Protein AF-A0A352WS41-F1 (afdb_monomer_lite)

Sequence (144 aa):
MKDFRKFEDEVYEKQSSAQQKALPVLYQFVMGLSVTKEELTAKNAVSKTYSQKTIDLIFCGDKDNMIKGLMSPYCLYANKKAMLYTDVLKMTETEIKNSDLPLETYQTYFGMIHDIFINYDSMDTTVEFEEKCQEFYQKYEGAF

Foldseek 3Di:
DPPVVVVLVVLCVPDDPCPNAFADSVLSVCVSVVPDLVNVVVVCVVVVPDDPQLSCLSVVPDLLSSSVSPPDPLFDDFPSGTHHPVRVLVDDLVRLLRRPDDPVSVVVSLVVVLVVCVVVVVVVVSVVSVVSSVVSCVVRVVSD

Secondary structure (DSSP, 8-state):
---HHHHHHHHHTTS-HHHHHHS-HHHHHHHHTT--HHHHHHHHHHH--S-HHHHHHHTSS-HHHHHHHHS-TT-EEETTEEE-HHHHTT--HHHHHTTT--HHHHHHHHHHHHHHHHHTT-HHHHHHHHHHHHHHHHHHGGG-

pLDDT: mean 78.56, std 14.42, range [41.94, 94.31]

Structure (mmCIF, N/CA/C/O backbone):
data_AF-A0A352WS41-F1
#
_entry.id   AF-A0A352WS41-F1
#
loop_
_atom_site.group_PDB
_atom_site.id
_atom_site.type_symbol
_atom_site.label_atom_id
_atom_site.label_alt_id
_atom_site.label_comp_id
_atom_site.label_asym_id
_atom_site.label_entity_id
_atom_site.label_seq_id
_atom_site.pdbx_PDB_ins_code
_atom_site.Cartn_x
_atom_site.Cartn_y
_atom_site.Cartn_z
_atom_site.occupancy
_atom_site.B_iso_or_equiv
_atom_site.auth_seq_id
_atom_site.auth_comp_id
_atom_site.auth_asym_id
_atom_site.auth_atom_id
_atom_site.pdbx_PD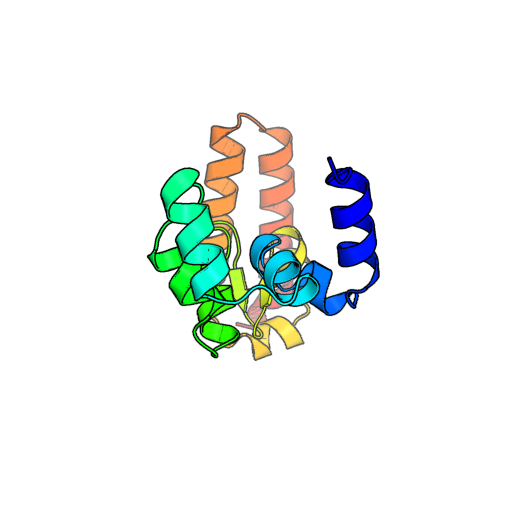B_model_num
ATOM 1 N N . MET A 1 1 ? 21.989 17.081 -23.531 1.00 43.56 1 MET A N 1
ATOM 2 C CA . MET A 1 1 ? 21.329 16.385 -22.405 1.00 43.56 1 MET A CA 1
ATOM 3 C C . MET A 1 1 ? 19.870 16.794 -22.413 1.00 43.56 1 MET A C 1
ATOM 5 O O . MET A 1 1 ? 19.620 17.989 -22.486 1.00 43.56 1 MET A O 1
ATOM 9 N N . LYS A 1 2 ? 18.924 15.846 -22.417 1.00 44.53 2 LYS A N 1
ATOM 10 C CA . LYS A 1 2 ? 17.520 16.178 -22.134 1.00 44.53 2 LYS A CA 1
ATOM 11 C C . LYS A 1 2 ? 17.434 16.568 -20.660 1.00 44.53 2 LYS A C 1
ATOM 13 O O . LYS A 1 2 ? 18.043 15.896 -19.830 1.00 44.53 2 LYS A O 1
ATOM 18 N N . ASP A 1 3 ? 16.749 17.665 -20.369 1.00 51.88 3 ASP A N 1
ATOM 19 C CA . ASP A 1 3 ? 16.506 18.100 -18.999 1.00 51.88 3 ASP A CA 1
ATOM 20 C C . ASP A 1 3 ? 15.559 17.093 -18.341 1.00 51.88 3 ASP A C 1
ATOM 22 O O . ASP A 1 3 ? 14.383 17.007 -18.698 1.00 51.88 3 ASP A O 1
ATOM 26 N N . PHE A 1 4 ? 16.109 16.251 -17.466 1.00 45.28 4 PHE A N 1
ATOM 27 C CA . PHE A 1 4 ? 15.381 15.137 -16.861 1.00 45.28 4 PHE A CA 1
ATOM 28 C C . PHE A 1 4 ? 14.163 15.619 -16.068 1.00 45.28 4 PHE A C 1
ATOM 30 O O . PHE A 1 4 ? 13.135 14.963 -16.124 1.00 45.28 4 PHE A O 1
ATOM 37 N N . ARG A 1 5 ? 14.233 16.801 -15.438 1.00 47.97 5 ARG A N 1
ATOM 38 C CA . ARG A 1 5 ? 13.117 17.364 -14.662 1.00 47.97 5 ARG A CA 1
ATOM 39 C C . ARG A 1 5 ? 11.914 17.699 -15.538 1.00 47.97 5 ARG A C 1
ATOM 41 O O . ARG A 1 5 ? 10.816 17.231 -15.284 1.00 47.97 5 ARG A O 1
ATOM 48 N N . LYS A 1 6 ? 12.150 18.394 -16.654 1.00 50.16 6 LYS A N 1
ATOM 49 C CA . LYS A 1 6 ? 11.094 18.732 -17.620 1.00 50.16 6 LYS A CA 1
ATOM 50 C C . LYS A 1 6 ? 10.421 17.485 -18.210 1.00 50.16 6 LYS A C 1
ATOM 52 O O . LYS A 1 6 ? 9.233 17.487 -18.505 1.00 50.16 6 LYS A O 1
ATOM 57 N N . PHE A 1 7 ? 11.194 16.420 -18.389 1.00 49.50 7 PHE A N 1
ATOM 58 C CA . PHE A 1 7 ? 10.704 15.150 -18.911 1.00 49.50 7 PHE A CA 1
ATOM 59 C C . PHE A 1 7 ? 9.908 14.344 -17.874 1.00 49.50 7 PHE A C 1
ATOM 61 O O . PHE A 1 7 ? 8.930 13.696 -18.235 1.00 49.50 7 PHE A O 1
ATOM 68 N N . GLU A 1 8 ? 10.308 14.390 -16.602 1.00 51.62 8 GLU A N 1
ATOM 69 C CA . GLU A 1 8 ? 9.561 13.779 -15.499 1.00 51.62 8 GLU A CA 1
ATOM 70 C C . GLU A 1 8 ? 8.196 14.454 -15.311 1.00 51.62 8 GLU A C 1
ATOM 72 O O . GLU A 1 8 ? 7.186 13.753 -15.219 1.00 51.62 8 GLU A O 1
ATOM 77 N N . ASP A 1 9 ? 8.153 15.787 -15.375 1.00 57.56 9 ASP A N 1
ATOM 78 C CA . ASP A 1 9 ? 6.923 16.580 -15.263 1.00 57.56 9 ASP A CA 1
ATOM 79 C C . ASP A 1 9 ? 5.939 16.275 -16.412 1.00 57.56 9 ASP A C 1
ATOM 81 O O . ASP A 1 9 ? 4.774 15.958 -16.174 1.00 57.56 9 ASP A O 1
ATOM 85 N N . GLU A 1 10 ? 6.412 16.241 -17.666 1.00 59.12 10 GLU A N 1
ATOM 86 C CA . GLU A 1 10 ? 5.580 15.918 -18.841 1.00 59.12 10 GLU A CA 1
ATOM 87 C C . GLU A 1 10 ? 4.986 14.497 -18.801 1.00 59.12 10 GLU A C 1
ATOM 89 O O . GLU A 1 10 ? 3.944 14.225 -19.406 1.00 59.12 10 GLU A O 1
ATOM 94 N N . VAL A 1 11 ? 5.667 13.558 -18.142 1.00 53.28 11 VAL A N 1
ATOM 95 C CA . VAL A 1 11 ? 5.200 12.175 -17.979 1.00 53.28 11 VAL A CA 1
ATOM 96 C C . VAL A 1 11 ? 4.223 12.066 -16.814 1.00 53.28 11 VAL A C 1
ATOM 98 O O . VAL A 1 11 ? 3.218 11.362 -16.934 1.00 53.28 11 VAL A O 1
ATOM 101 N N . TYR A 1 12 ? 4.489 12.777 -15.718 1.00 53.88 12 TYR A N 1
ATOM 102 C CA . TYR A 1 12 ? 3.604 12.865 -14.562 1.00 53.88 12 TYR A CA 1
ATOM 103 C C . TYR A 1 12 ? 2.248 13.484 -14.937 1.00 53.88 12 TYR A C 1
ATOM 105 O O . TYR A 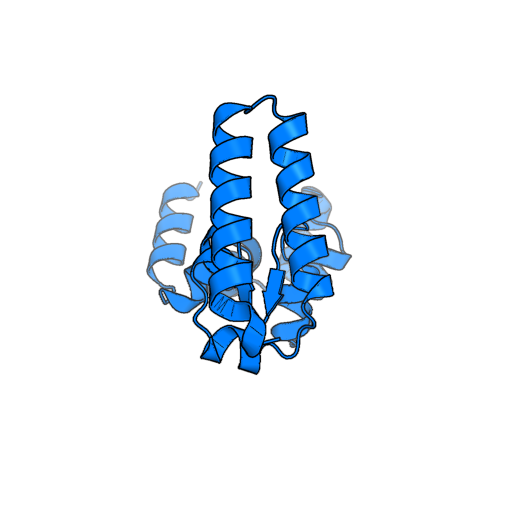1 12 ? 1.200 12.946 -14.573 1.00 53.88 12 TYR A O 1
ATOM 113 N N . GLU A 1 13 ? 2.248 14.546 -15.747 1.00 63.03 13 GLU A N 1
ATOM 114 C CA . GLU A 1 13 ? 1.042 15.244 -16.220 1.00 63.03 13 GLU A CA 1
ATOM 115 C C . GLU A 1 13 ? 0.167 14.413 -17.173 1.00 63.03 13 GLU A C 1
ATOM 117 O O . GLU A 1 13 ? -1.036 14.650 -17.283 1.00 63.03 13 GLU A O 1
ATOM 122 N N . LYS A 1 14 ? 0.733 13.403 -17.847 1.00 58.22 14 LYS A N 1
ATOM 123 C CA . LYS A 1 14 ? -0.018 12.494 -18.736 1.00 58.22 14 LYS A CA 1
ATOM 124 C C . LYS A 1 14 ? -0.755 11.380 -17.993 1.00 58.22 14 LYS A C 1
ATOM 126 O O . LYS A 1 14 ? -1.512 10.631 -18.612 1.00 58.22 14 LYS A O 1
ATOM 131 N N . GLN A 1 15 ? -0.525 11.229 -16.692 1.00 52.59 15 GLN A N 1
ATOM 132 C CA . GLN A 1 15 ? -1.137 10.178 -15.888 1.00 52.59 15 GLN A CA 1
ATOM 133 C C . GLN A 1 15 ? -2.453 10.644 -15.274 1.00 52.59 15 GLN A C 1
ATOM 135 O O . GLN A 1 15 ? -2.597 11.777 -14.826 1.00 52.59 15 GLN A O 1
ATOM 140 N N . SER A 1 16 ? -3.426 9.739 -15.193 1.00 50.78 16 SER A N 1
ATOM 141 C CA . SER A 1 16 ? -4.639 9.999 -14.419 1.00 50.78 16 SER A CA 1
ATOM 142 C C . SER A 1 16 ? -4.318 10.127 -12.925 1.00 50.78 16 SER A C 1
ATOM 144 O O . SER A 1 16 ? -3.407 9.475 -12.410 1.00 50.78 16 SER A O 1
ATOM 146 N N . SER A 1 17 ? -5.135 10.888 -12.191 1.00 50.34 17 SER A N 1
ATOM 147 C CA . SER A 1 17 ? -5.020 11.025 -10.727 1.00 50.34 17 SER A CA 1
ATOM 148 C C . SER A 1 17 ? -4.984 9.669 -10.000 1.00 50.34 17 SER A C 1
ATOM 150 O O . SER A 1 17 ? -4.288 9.503 -8.999 1.00 50.34 17 SER A O 1
ATOM 152 N N . ALA A 1 18 ? -5.692 8.666 -10.529 1.00 43.12 18 ALA A N 1
ATOM 153 C CA . ALA A 1 18 ? -5.680 7.309 -9.994 1.00 43.12 18 ALA A CA 1
ATOM 154 C C . ALA A 1 18 ? -4.335 6.589 -10.214 1.00 43.12 18 ALA A C 1
ATOM 156 O O . ALA A 1 18 ? -3.918 5.809 -9.363 1.00 43.12 18 ALA A O 1
ATOM 157 N N . GLN A 1 19 ? -3.644 6.847 -11.330 1.00 41.94 19 GLN A N 1
ATOM 158 C CA . GLN A 1 19 ? -2.324 6.272 -11.617 1.00 41.94 19 GLN A CA 1
ATOM 159 C C . GLN A 1 19 ? -1.232 6.904 -10.751 1.00 41.94 19 GLN A C 1
ATOM 161 O O . GLN A 1 19 ? -0.404 6.168 -10.220 1.00 41.94 19 GLN A O 1
ATOM 166 N N . GLN A 1 20 ? -1.299 8.222 -10.538 1.00 49.81 20 GLN A N 1
ATOM 167 C CA . GLN A 1 20 ? -0.369 8.962 -9.678 1.00 49.81 20 GLN A CA 1
ATOM 168 C C . GLN A 1 20 ? -0.432 8.501 -8.211 1.00 49.81 20 GLN A C 1
ATOM 170 O O . GLN A 1 20 ? 0.591 8.466 -7.531 1.00 49.81 20 GLN A O 1
ATOM 175 N N . LYS A 1 21 ? -1.624 8.122 -7.725 1.00 50.53 21 LYS A N 1
ATOM 176 C CA . LYS A 1 21 ? -1.862 7.725 -6.324 1.00 50.53 21 LYS A CA 1
ATOM 177 C C . LYS A 1 21 ? -1.667 6.234 -6.028 1.00 50.53 21 LYS A C 1
ATOM 179 O O . LYS A 1 21 ? -1.405 5.889 -4.885 1.00 50.53 21 LYS A O 1
ATOM 184 N N . ALA A 1 22 ? -1.838 5.345 -7.010 1.00 44.00 22 ALA A N 1
ATOM 185 C CA . ALA A 1 22 ? -1.945 3.900 -6.754 1.00 44.00 22 ALA A CA 1
ATOM 186 C C . ALA A 1 22 ? -0.691 3.077 -7.098 1.00 44.00 22 ALA A C 1
ATOM 188 O O . ALA A 1 22 ? -0.670 1.874 -6.838 1.00 44.00 22 ALA A O 1
ATOM 189 N N . LEU A 1 23 ? 0.322 3.676 -7.731 1.00 53.38 23 LEU A N 1
ATOM 190 C CA . LEU A 1 23 ? 1.469 2.951 -8.283 1.00 53.38 23 LEU A CA 1
ATOM 191 C C . LEU A 1 23 ? 2.791 3.530 -7.767 1.00 53.38 23 LEU A C 1
ATOM 193 O O . LEU A 1 23 ? 2.899 4.749 -7.663 1.00 53.38 23 LEU A O 1
ATOM 197 N N . PRO A 1 24 ? 3.817 2.701 -7.511 1.00 63.00 24 PRO A N 1
ATOM 198 C CA . PRO A 1 24 ? 5.161 3.195 -7.234 1.00 63.00 24 PRO A CA 1
ATOM 199 C C . PRO A 1 24 ? 5.642 4.115 -8.365 1.00 63.00 24 PRO A C 1
ATOM 201 O O . PRO A 1 24 ? 5.493 3.780 -9.543 1.00 63.00 24 PRO A O 1
ATOM 204 N N . VAL A 1 25 ? 6.260 5.245 -8.013 1.00 63.03 25 VAL A N 1
ATOM 205 C CA . VAL A 1 25 ? 6.769 6.277 -8.943 1.00 63.03 25 VAL A CA 1
ATOM 206 C C . VAL A 1 25 ? 7.623 5.682 -10.077 1.00 63.03 25 VAL A C 1
ATOM 208 O O . VAL A 1 25 ? 7.543 6.095 -11.230 1.00 63.03 25 VAL A O 1
ATOM 211 N N . LEU A 1 26 ? 8.390 4.633 -9.788 1.00 64.06 26 LEU A N 1
ATOM 212 C CA . LEU A 1 26 ? 9.185 3.921 -10.788 1.00 64.06 26 LEU A CA 1
ATOM 213 C C . LEU A 1 26 ? 8.337 3.262 -11.891 1.00 64.06 26 LEU A C 1
ATOM 215 O O . LEU A 1 26 ? 8.676 3.356 -13.068 1.00 64.06 26 LEU A O 1
ATOM 219 N N . TYR A 1 27 ? 7.226 2.617 -11.534 1.00 65.44 27 TYR A N 1
ATOM 220 C CA . TYR A 1 27 ? 6.333 1.992 -12.514 1.00 65.44 27 TYR A CA 1
ATOM 221 C C . TYR A 1 27 ? 5.625 3.042 -13.381 1.00 65.44 27 TYR A C 1
ATOM 223 O O . TYR A 1 27 ? 5.458 2.853 -14.585 1.00 65.44 27 TYR A O 1
ATOM 231 N N . GLN A 1 28 ? 5.272 4.178 -12.777 1.00 64.69 28 GLN A N 1
ATOM 232 C CA . GLN A 1 28 ? 4.716 5.338 -13.470 1.00 64.69 28 GLN A CA 1
ATOM 233 C C . GLN A 1 28 ? 5.662 5.838 -14.577 1.00 64.69 28 GLN A C 1
ATOM 235 O O . GLN A 1 28 ? 5.235 6.026 -15.718 1.00 64.69 28 GLN A O 1
ATOM 240 N N . PHE A 1 29 ? 6.959 5.966 -14.279 1.00 66.44 29 PHE A N 1
ATOM 241 C CA . PHE A 1 29 ? 7.960 6.329 -15.283 1.00 66.44 29 PHE A CA 1
ATOM 242 C C . PHE A 1 29 ? 8.141 5.254 -16.355 1.00 66.44 29 PHE A C 1
ATOM 244 O O . PHE A 1 29 ? 8.150 5.581 -17.535 1.00 66.44 29 PHE A O 1
ATOM 251 N N . VAL A 1 30 ? 8.234 3.974 -15.992 1.00 69.38 30 VAL A N 1
ATOM 252 C CA . VAL A 1 30 ? 8.410 2.894 -16.981 1.00 69.38 30 VAL A CA 1
ATOM 253 C C . VAL A 1 30 ? 7.257 2.863 -17.992 1.00 69.38 30 VAL A C 1
ATOM 255 O O . VAL A 1 30 ? 7.502 2.833 -19.199 1.00 69.38 30 VAL A O 1
ATOM 258 N N . MET A 1 31 ? 6.011 2.957 -17.515 1.00 66.75 31 MET A N 1
ATOM 259 C CA . MET A 1 31 ? 4.822 2.992 -18.371 1.00 66.75 31 MET A CA 1
ATOM 260 C C . MET A 1 31 ? 4.753 4.262 -19.224 1.00 66.75 31 MET A C 1
ATOM 262 O O . MET A 1 31 ? 4.509 4.186 -20.426 1.00 66.75 31 MET A O 1
ATOM 266 N N . GLY A 1 32 ? 4.991 5.432 -18.624 1.00 67.69 32 GLY A N 1
ATOM 267 C CA . GLY A 1 32 ? 4.941 6.710 -19.335 1.00 67.69 32 GLY A CA 1
ATOM 268 C C . GLY A 1 32 ? 6.020 6.861 -20.409 1.00 67.69 32 GLY A C 1
ATOM 269 O O . GLY A 1 32 ? 5.828 7.585 -21.385 1.00 67.69 32 GLY A O 1
ATOM 270 N N . LEU A 1 33 ? 7.133 6.144 -20.254 1.00 69.56 33 LEU A N 1
ATOM 271 C CA . LEU A 1 33 ? 8.261 6.152 -21.179 1.00 69.56 33 LEU A CA 1
ATOM 272 C C . LEU A 1 33 ? 8.250 5.003 -22.186 1.00 69.56 33 LEU A C 1
ATOM 274 O O . LEU A 1 33 ? 9.109 4.981 -23.063 1.00 69.56 33 LEU A O 1
ATOM 278 N N . SER A 1 34 ? 7.290 4.076 -22.079 1.00 76.50 34 SER A N 1
ATOM 279 C CA . SER A 1 34 ? 7.233 2.857 -22.901 1.00 76.50 34 SER A CA 1
ATOM 280 C C . SER A 1 34 ? 8.552 2.073 -22.892 1.00 76.50 34 SER A C 1
ATOM 282 O O . SER A 1 34 ? 8.961 1.523 -23.910 1.00 76.50 34 SER A O 1
ATOM 284 N N . VAL A 1 35 ? 9.234 2.049 -21.742 1.00 81.31 35 VAL A N 1
ATOM 285 C CA . VAL A 1 35 ? 10.522 1.364 -21.583 1.00 81.31 35 VAL A CA 1
ATOM 286 C C . VAL A 1 35 ? 10.282 -0.137 -21.499 1.00 81.31 35 VAL A C 1
ATOM 288 O O . VAL A 1 35 ? 9.481 -0.601 -20.687 1.00 81.31 35 VAL A O 1
ATOM 291 N N . THR A 1 36 ? 10.998 -0.899 -22.316 1.00 86.69 36 THR A N 1
ATOM 292 C CA . THR A 1 36 ? 10.962 -2.366 -22.292 1.00 86.69 36 THR A CA 1
ATOM 293 C C . THR A 1 36 ? 11.761 -2.935 -21.117 1.00 86.69 36 THR A C 1
ATOM 295 O O . THR A 1 36 ? 12.615 -2.264 -20.522 1.00 86.69 36 THR A O 1
ATOM 298 N N . LYS A 1 37 ? 11.510 -4.206 -20.778 1.00 87.56 37 LYS A N 1
ATOM 299 C CA . LYS A 1 37 ? 12.256 -4.904 -19.723 1.00 87.56 37 LYS A CA 1
ATOM 300 C C . LYS A 1 37 ? 13.744 -4.964 -20.060 1.00 87.56 37 LYS A C 1
ATOM 302 O O . LYS A 1 37 ? 14.581 -4.702 -19.201 1.00 87.56 37 LYS A O 1
ATOM 307 N N . GLU A 1 38 ? 14.062 -5.253 -21.316 1.00 89.06 38 GLU A N 1
ATOM 308 C CA . GLU A 1 38 ? 15.418 -5.374 -21.840 1.00 89.06 38 GLU A CA 1
ATOM 309 C C . GLU A 1 38 ? 16.185 -4.052 -21.714 1.00 89.06 38 GLU A C 1
ATOM 311 O O . GLU A 1 38 ? 17.319 -4.038 -21.229 1.00 89.06 38 GLU A O 1
ATOM 316 N N . GLU A 1 39 ? 15.556 -2.930 -22.076 1.00 86.06 39 GLU A N 1
ATOM 317 C CA . GLU A 1 39 ? 16.148 -1.594 -21.946 1.00 86.06 39 GLU A CA 1
ATOM 318 C C . GLU A 1 39 ? 16.402 -1.217 -20.483 1.00 86.06 39 GLU A C 1
ATOM 320 O O . GLU A 1 39 ? 17.478 -0.698 -20.156 1.00 86.06 39 GLU A O 1
ATOM 325 N N . LEU A 1 40 ? 15.448 -1.498 -19.585 1.00 84.56 40 LEU A N 1
ATOM 326 C CA . LEU A 1 40 ? 15.623 -1.213 -18.161 1.00 84.56 40 LEU A CA 1
ATOM 327 C C . LEU A 1 40 ? 16.732 -2.079 -17.555 1.00 84.56 40 LEU A C 1
ATOM 329 O O . LEU A 1 40 ? 17.579 -1.556 -16.831 1.00 84.56 40 LEU A O 1
ATOM 333 N N . THR A 1 41 ? 16.773 -3.375 -17.874 1.00 85.69 41 THR A N 1
ATOM 334 C CA . THR A 1 41 ? 17.820 -4.295 -17.407 1.00 85.69 41 THR A CA 1
ATOM 335 C C . THR A 1 41 ? 19.199 -3.881 -17.915 1.00 85.69 41 THR A C 1
ATOM 337 O O . THR A 1 41 ? 20.138 -3.815 -17.120 1.00 85.69 41 THR A O 1
ATOM 340 N N . ALA A 1 42 ? 19.333 -3.535 -19.199 1.00 85.56 42 ALA A N 1
ATOM 341 C CA . ALA A 1 42 ? 20.603 -3.096 -19.776 1.00 85.56 42 ALA A CA 1
ATOM 342 C C . ALA A 1 42 ? 21.120 -1.811 -19.112 1.00 85.56 42 ALA A C 1
ATOM 344 O O . ALA A 1 42 ? 22.296 -1.713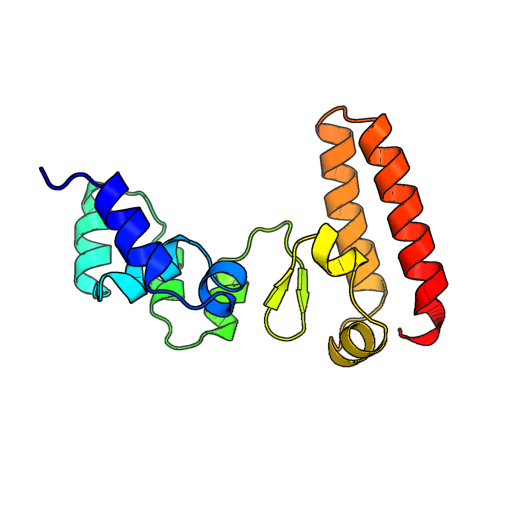 -18.760 1.00 85.56 42 ALA A O 1
ATOM 345 N N . LYS A 1 43 ? 20.234 -0.837 -18.870 1.00 80.12 43 LYS A N 1
ATOM 346 C CA . LYS A 1 43 ? 20.599 0.408 -18.185 1.00 80.12 43 LYS A CA 1
ATOM 347 C C . LYS A 1 43 ? 20.937 0.173 -16.708 1.00 80.12 43 LYS A C 1
ATOM 349 O O . LYS A 1 43 ? 21.905 0.738 -16.197 1.00 80.12 43 LYS A O 1
ATOM 354 N N . ASN A 1 44 ? 20.188 -0.701 -16.036 1.00 79.62 44 ASN A N 1
ATOM 355 C CA . ASN A 1 44 ? 20.400 -1.035 -14.630 1.00 79.62 44 ASN A CA 1
ATOM 356 C C . ASN A 1 44 ? 21.670 -1.866 -14.387 1.00 79.62 44 ASN A C 1
ATOM 358 O O . ASN A 1 44 ? 22.242 -1.789 -13.305 1.00 79.62 44 ASN A O 1
ATOM 362 N N . ALA A 1 45 ? 22.167 -2.605 -15.384 1.00 77.50 45 ALA A N 1
ATOM 363 C CA . ALA A 1 45 ? 23.464 -3.281 -15.294 1.00 77.50 45 ALA A CA 1
ATOM 364 C C . ALA A 1 45 ? 24.624 -2.291 -15.064 1.00 77.50 45 ALA A C 1
ATOM 366 O O . ALA A 1 45 ? 25.610 -2.630 -14.407 1.00 77.50 45 ALA A O 1
ATOM 367 N N . VAL A 1 46 ? 24.482 -1.056 -15.562 1.00 72.12 46 VAL A N 1
ATOM 368 C CA . VAL A 1 46 ? 25.464 0.022 -15.397 1.00 72.12 46 VAL A CA 1
ATOM 369 C C . VAL A 1 46 ? 25.243 0.776 -14.085 1.00 72.12 46 VAL A C 1
ATOM 371 O O . VAL A 1 46 ? 26.191 0.986 -13.334 1.00 72.12 46 VAL A O 1
ATOM 374 N N . SER A 1 47 ? 24.003 1.182 -13.793 1.00 72.69 47 SER A N 1
ATOM 375 C CA . SER A 1 47 ? 23.707 2.062 -12.653 1.00 72.69 47 SER A CA 1
ATOM 376 C C . SER A 1 47 ? 23.448 1.334 -11.330 1.00 72.69 47 SER A C 1
ATOM 378 O O . SER A 1 47 ? 23.536 1.958 -10.276 1.00 72.69 47 SER A O 1
ATOM 380 N N . LYS A 1 48 ? 23.116 0.034 -11.376 1.00 74.44 48 LYS A N 1
ATOM 381 C CA . LYS A 1 48 ? 22.767 -0.827 -10.228 1.00 74.44 48 LYS A CA 1
ATOM 382 C C . LYS A 1 48 ? 21.730 -0.206 -9.284 1.00 74.44 48 LYS A C 1
ATOM 384 O O . LYS A 1 48 ? 21.774 -0.408 -8.075 1.00 74.44 48 LYS A O 1
ATOM 389 N N . THR A 1 49 ? 20.807 0.569 -9.845 1.00 71.12 49 THR A N 1
ATOM 390 C CA . THR A 1 49 ? 19.834 1.369 -9.091 1.00 71.12 49 THR A CA 1
ATOM 391 C C . THR A 1 49 ? 18.709 0.513 -8.513 1.00 71.12 49 THR A C 1
ATOM 393 O O . THR A 1 49 ? 18.215 0.794 -7.427 1.00 71.12 49 THR A O 1
ATOM 396 N N . TYR A 1 50 ? 18.316 -0.547 -9.218 1.00 76.81 50 TYR A N 1
ATOM 397 C CA . TYR A 1 50 ? 17.215 -1.427 -8.843 1.00 76.81 50 TYR A CA 1
ATOM 398 C C . TYR A 1 50 ? 17.688 -2.870 -8.702 1.00 76.81 50 TYR A C 1
ATOM 400 O O . TYR A 1 50 ? 18.569 -3.332 -9.429 1.00 76.81 50 TYR A O 1
ATOM 408 N N . SER A 1 51 ? 17.076 -3.617 -7.785 1.00 81.00 51 SER A N 1
ATOM 409 C CA . SER A 1 51 ? 17.286 -5.065 -7.730 1.00 81.00 51 SER A CA 1
ATOM 410 C C . SER A 1 51 ? 16.640 -5.745 -8.945 1.00 81.00 51 SER A C 1
ATOM 412 O O . SER A 1 51 ? 15.649 -5.248 -9.485 1.00 81.00 51 SER A O 1
ATOM 414 N N . GLN A 1 52 ? 17.146 -6.914 -9.352 1.00 82.12 52 GLN A N 1
ATOM 415 C CA . GLN A 1 52 ? 16.514 -7.690 -10.427 1.00 82.12 52 GLN A CA 1
ATOM 416 C C . GLN A 1 52 ? 15.064 -8.060 -10.071 1.00 82.12 52 GLN A C 1
ATOM 418 O O . GLN A 1 52 ? 14.180 -7.942 -10.911 1.00 82.12 52 GLN A O 1
ATOM 423 N N . LYS A 1 53 ? 14.797 -8.366 -8.793 1.00 83.69 53 LYS A N 1
ATOM 424 C CA . LYS A 1 53 ? 13.444 -8.605 -8.266 1.00 83.69 53 LYS A CA 1
ATOM 425 C C . LYS A 1 53 ? 12.511 -7.409 -8.497 1.00 83.69 53 LYS A C 1
ATOM 427 O O . LYS A 1 53 ? 11.361 -7.598 -8.872 1.00 83.69 53 LYS A O 1
ATOM 432 N N . THR A 1 54 ? 12.998 -6.183 -8.297 1.00 82.62 54 THR A N 1
ATOM 433 C CA . THR A 1 54 ? 12.233 -4.951 -8.556 1.00 82.62 54 THR A CA 1
ATOM 434 C C . THR A 1 54 ? 11.873 -4.831 -10.036 1.00 82.62 54 THR A C 1
ATOM 436 O O . THR A 1 54 ? 10.726 -4.543 -10.361 1.00 82.62 54 THR A O 1
ATOM 439 N N . ILE A 1 55 ? 12.830 -5.091 -10.933 1.00 85.00 55 ILE A N 1
ATOM 440 C CA . ILE A 1 55 ? 12.593 -5.072 -12.384 1.00 85.00 55 ILE A CA 1
ATOM 441 C C . ILE A 1 55 ? 11.580 -6.151 -12.776 1.00 85.00 55 ILE A C 1
ATOM 443 O O . ILE A 1 55 ? 10.643 -5.878 -13.519 1.00 85.00 55 ILE A O 1
ATOM 447 N N . ASP A 1 56 ? 11.722 -7.363 -12.248 1.00 88.56 56 ASP A N 1
ATOM 448 C CA . ASP A 1 56 ? 10.803 -8.459 -12.550 1.00 88.56 56 ASP A CA 1
ATOM 449 C C . ASP A 1 56 ? 9.375 -8.159 -12.079 1.00 88.56 56 ASP A C 1
ATOM 451 O O . ASP A 1 56 ? 8.429 -8.459 -12.803 1.00 88.56 56 ASP A O 1
ATOM 455 N N . LEU A 1 57 ? 9.209 -7.506 -10.924 1.00 86.06 57 LEU A N 1
ATOM 456 C CA . LEU A 1 57 ? 7.903 -7.067 -10.426 1.00 86.06 57 LEU A CA 1
ATOM 457 C C . LEU A 1 57 ? 7.248 -6.009 -11.322 1.00 86.06 57 LEU A C 1
ATOM 459 O O . LEU A 1 57 ? 6.047 -6.084 -11.547 1.00 86.06 57 LEU A O 1
ATOM 463 N N . ILE A 1 58 ? 8.012 -5.055 -11.862 1.00 84.31 58 ILE A N 1
ATOM 464 C CA . ILE A 1 58 ? 7.499 -4.015 -12.780 1.00 84.31 58 ILE A CA 1
ATOM 465 C C . ILE A 1 58 ? 6.899 -4.634 -14.048 1.00 84.31 58 ILE A C 1
ATOM 467 O O . ILE A 1 58 ? 5.890 -4.151 -14.559 1.00 84.31 58 ILE A O 1
ATOM 471 N N . PHE A 1 59 ? 7.516 -5.704 -14.552 1.00 87.81 59 PHE A N 1
ATOM 472 C CA . PHE A 1 59 ? 7.152 -6.346 -15.817 1.00 87.81 59 PHE A CA 1
ATOM 473 C C . PHE A 1 59 ? 6.443 -7.698 -15.638 1.00 87.81 59 PHE A C 1
ATOM 475 O O . PHE A 1 59 ? 6.389 -8.488 -16.577 1.00 87.81 59 PHE A O 1
ATOM 482 N N . CYS A 1 60 ? 5.891 -7.995 -14.457 1.00 86.81 60 CYS A N 1
ATOM 483 C CA . CYS A 1 60 ? 5.284 -9.304 -14.185 1.00 86.81 60 CYS A CA 1
ATOM 484 C C . CYS A 1 60 ? 3.919 -9.517 -14.867 1.00 86.81 60 CYS A C 1
ATOM 486 O O . CYS A 1 60 ? 3.396 -10.627 -14.848 1.00 86.81 60 CYS A O 1
ATOM 488 N N . GLY A 1 61 ? 3.324 -8.465 -15.442 1.00 82.88 61 GLY A N 1
ATOM 489 C CA . GLY A 1 61 ? 1.998 -8.507 -16.073 1.00 82.88 61 GLY A CA 1
ATOM 490 C C . GLY A 1 61 ? 0.823 -8.561 -15.086 1.00 82.88 61 GLY A C 1
ATOM 491 O O . GLY A 1 61 ? -0.322 -8.397 -15.500 1.00 82.88 61 GLY A O 1
ATOM 492 N N . ASP A 1 62 ? 1.095 -8.722 -13.789 1.00 85.56 62 ASP A N 1
ATOM 493 C CA . ASP A 1 62 ? 0.110 -8.734 -12.710 1.00 85.56 62 ASP A CA 1
ATOM 494 C C . ASP A 1 62 ? 0.221 -7.455 -11.868 1.00 85.56 62 ASP A C 1
ATOM 496 O O . ASP A 1 62 ? 1.123 -7.277 -11.046 1.00 85.56 62 ASP A O 1
ATOM 500 N N . LYS A 1 63 ? -0.743 -6.552 -12.065 1.00 81.50 63 LYS A N 1
ATOM 501 C CA . LYS A 1 63 ? -0.796 -5.264 -11.367 1.00 81.50 63 LYS A CA 1
ATOM 502 C C . LYS A 1 63 ? -0.913 -5.418 -9.845 1.00 81.50 63 LYS A C 1
ATOM 504 O O . LYS A 1 63 ? -0.358 -4.594 -9.122 1.00 81.50 63 LYS A O 1
ATOM 509 N N . ASP A 1 64 ? -1.634 -6.424 -9.360 1.00 84.94 64 ASP A N 1
ATOM 510 C CA . ASP A 1 64 ? -1.874 -6.643 -7.929 1.00 84.94 64 ASP A CA 1
ATOM 511 C C . ASP A 1 64 ? -0.577 -7.086 -7.245 1.00 84.94 64 ASP A C 1
ATOM 513 O O . ASP A 1 64 ? -0.117 -6.461 -6.285 1.00 84.94 64 ASP A O 1
ATOM 517 N N . ASN A 1 65 ? 0.074 -8.094 -7.832 1.00 85.81 65 ASN A N 1
ATOM 518 C CA . ASN A 1 65 ? 1.364 -8.609 -7.386 1.00 85.81 65 ASN A CA 1
ATOM 519 C C . ASN A 1 65 ? 2.462 -7.538 -7.447 1.00 85.81 65 ASN A C 1
ATOM 521 O O . ASN A 1 65 ? 3.255 -7.388 -6.519 1.00 85.81 65 ASN A O 1
ATOM 525 N N . MET A 1 66 ? 2.482 -6.740 -8.513 1.00 85.62 66 MET A N 1
ATOM 526 C CA . MET A 1 66 ? 3.415 -5.629 -8.642 1.00 85.62 66 MET A CA 1
ATOM 527 C C . MET A 1 66 ? 3.226 -4.582 -7.539 1.00 85.62 66 MET A C 1
ATOM 529 O O . MET A 1 66 ? 4.210 -4.183 -6.920 1.00 85.62 66 MET A O 1
ATOM 533 N N . ILE A 1 67 ? 1.994 -4.128 -7.272 1.00 82.06 67 ILE A N 1
ATOM 534 C CA . ILE A 1 67 ? 1.752 -3.128 -6.218 1.00 82.06 67 ILE A CA 1
ATOM 535 C C . ILE A 1 67 ? 2.168 -3.695 -4.859 1.00 82.06 67 ILE A C 1
ATOM 537 O O . ILE A 1 67 ? 2.918 -3.037 -4.145 1.00 82.06 67 ILE A O 1
ATOM 541 N N . LYS A 1 68 ? 1.763 -4.927 -4.528 1.00 83.62 68 LYS A N 1
ATOM 542 C CA . LYS A 1 68 ? 2.158 -5.596 -3.276 1.00 83.62 68 LYS A CA 1
ATOM 543 C C . LYS A 1 68 ? 3.671 -5.753 -3.143 1.00 83.62 68 LYS A C 1
ATOM 545 O O . LYS A 1 68 ? 4.217 -5.564 -2.063 1.00 83.62 68 LYS A O 1
ATOM 550 N N . GLY A 1 69 ? 4.356 -6.104 -4.229 1.00 83.19 69 GLY A N 1
ATOM 551 C CA . GLY A 1 69 ? 5.799 -6.334 -4.223 1.00 83.19 69 GLY A CA 1
ATOM 552 C C . GLY A 1 69 ? 6.640 -5.056 -4.188 1.00 83.19 69 GLY A C 1
ATOM 553 O O . GLY A 1 69 ? 7.815 -5.122 -3.828 1.00 83.19 69 GLY A O 1
ATOM 554 N N . LEU A 1 70 ? 6.064 -3.916 -4.577 1.00 80.88 70 LEU A N 1
ATOM 555 C CA . LEU A 1 70 ? 6.760 -2.632 -4.679 1.00 80.88 70 LEU A CA 1
ATOM 556 C C . LEU A 1 70 ? 6.278 -1.579 -3.670 1.00 80.88 70 LEU A C 1
ATOM 558 O O . LEU A 1 70 ? 6.849 -0.489 -3.626 1.00 80.88 70 LEU A O 1
ATOM 562 N N . MET A 1 71 ? 5.228 -1.857 -2.893 1.00 79.12 71 MET A N 1
ATOM 563 C CA . MET A 1 71 ? 4.747 -0.930 -1.870 1.00 79.12 71 MET A CA 1
ATOM 564 C C . MET A 1 71 ? 5.780 -0.745 -0.754 1.00 79.12 71 MET A C 1
ATOM 566 O O . MET A 1 71 ? 6.572 -1.639 -0.454 1.00 79.12 71 MET A O 1
ATOM 570 N N . SER A 1 72 ? 5.746 0.429 -0.121 1.00 78.06 72 SER A N 1
ATOM 571 C CA . SER A 1 72 ? 6.514 0.675 1.099 1.00 78.06 72 SER A CA 1
ATOM 572 C C . SER A 1 72 ? 6.105 -0.330 2.185 1.00 78.06 72 SER A C 1
ATOM 574 O O . SER A 1 72 ? 4.912 -0.623 2.299 1.00 78.06 72 SER A O 1
ATOM 576 N N . PRO A 1 73 ? 7.038 -0.808 3.030 1.00 73.38 73 PRO A N 1
ATOM 577 C CA . PRO A 1 73 ? 6.695 -1.621 4.200 1.00 73.38 73 PRO A CA 1
ATOM 578 C C . PRO A 1 73 ? 5.769 -0.893 5.192 1.00 73.38 73 PRO A C 1
ATOM 580 O O . PRO A 1 73 ? 5.174 -1.532 6.050 1.00 73.38 73 PRO A O 1
ATOM 583 N N . TYR A 1 74 ? 5.628 0.430 5.061 1.00 80.25 74 TYR A N 1
ATOM 584 C CA . TYR A 1 74 ? 4.751 1.273 5.879 1.00 80.25 74 TYR A CA 1
ATOM 585 C C . TYR A 1 74 ? 3.393 1.566 5.216 1.00 80.25 74 TYR A C 1
ATOM 587 O O . TYR A 1 74 ? 2.631 2.411 5.690 1.00 80.25 74 TYR A O 1
ATOM 595 N N . CYS A 1 75 ? 3.076 0.889 4.111 1.00 86.38 75 CYS A N 1
ATOM 596 C CA . CYS A 1 75 ? 1.755 0.930 3.492 1.00 86.38 75 CYS A CA 1
ATOM 597 C C . CYS A 1 75 ? 0.927 -0.293 3.892 1.00 86.38 75 CYS A C 1
ATOM 599 O O . CYS A 1 75 ? 1.443 -1.407 3.961 1.00 86.38 75 CYS A O 1
ATOM 601 N N . LEU A 1 76 ? -0.381 -0.095 4.046 1.00 89.94 76 LEU A N 1
ATOM 602 C CA . LEU A 1 76 ? -1.351 -1.181 4.124 1.00 89.94 76 LEU A CA 1
ATOM 603 C C . LEU A 1 76 ? -1.865 -1.508 2.719 1.00 89.94 76 LEU A C 1
ATOM 605 O O . LEU A 1 76 ? -2.254 -0.605 1.977 1.00 89.94 76 LEU A O 1
ATOM 609 N N . TYR A 1 77 ? -1.908 -2.788 2.351 1.00 90.19 77 TYR A N 1
ATOM 610 C CA . TYR A 1 77 ? -2.555 -3.217 1.114 1.00 90.19 77 TYR A CA 1
ATOM 611 C C . TYR A 1 77 ? -3.987 -3.674 1.375 1.00 90.19 77 TYR A C 1
ATOM 613 O O . TYR A 1 77 ? -4.198 -4.735 1.952 1.00 90.19 77 TYR A O 1
ATOM 621 N N . ALA A 1 78 ? -4.969 -2.911 0.903 1.00 90.31 78 ALA A N 1
ATOM 622 C CA . ALA A 1 78 ? -6.379 -3.286 0.974 1.00 90.31 78 ALA A CA 1
ATOM 623 C C . ALA A 1 78 ? -7.151 -2.703 -0.212 1.00 90.31 78 ALA A C 1
ATOM 625 O O . ALA A 1 78 ? -6.732 -1.715 -0.816 1.00 90.31 78 ALA A O 1
ATOM 626 N N . ASN A 1 79 ? -8.279 -3.317 -0.583 1.00 88.94 79 ASN A N 1
ATOM 627 C CA . ASN A 1 79 ? -9.119 -2.843 -1.693 1.00 88.94 79 ASN A CA 1
ATOM 628 C C . ASN A 1 79 ? -8.343 -2.631 -3.013 1.00 88.94 79 ASN A C 1
ATOM 630 O O . ASN A 1 79 ? -8.606 -1.691 -3.768 1.00 88.94 79 ASN A O 1
ATOM 634 N N . LYS A 1 80 ? -7.360 -3.502 -3.283 1.00 86.00 80 LYS A N 1
ATOM 635 C CA . LYS A 1 80 ? -6.440 -3.437 -4.435 1.00 86.00 80 LYS A CA 1
ATOM 636 C C . LYS A 1 80 ? -5.592 -2.157 -4.514 1.00 86.00 80 LYS A C 1
ATOM 638 O O . LYS A 1 80 ? -5.196 -1.729 -5.603 1.00 86.00 80 LYS A O 1
ATOM 643 N N . LYS A 1 81 ? -5.336 -1.520 -3.371 1.00 86.06 81 LYS A N 1
ATOM 644 C CA . LYS A 1 81 ? -4.579 -0.272 -3.252 1.00 86.06 81 LYS A CA 1
ATOM 645 C C . LYS A 1 81 ? -3.577 -0.375 -2.106 1.00 86.06 81 LYS A C 1
ATOM 647 O O . LYS A 1 81 ? -3.881 -0.936 -1.059 1.00 86.06 81 LYS A O 1
ATOM 652 N N . ALA A 1 82 ? -2.397 0.203 -2.309 1.00 85.88 82 ALA A N 1
ATOM 653 C CA . ALA A 1 82 ? -1.495 0.528 -1.212 1.00 85.88 82 ALA A CA 1
ATOM 654 C C . ALA A 1 82 ? -1.948 1.861 -0.596 1.00 85.88 82 ALA A C 1
ATOM 656 O O . ALA A 1 82 ? -2.138 2.833 -1.326 1.00 85.88 82 ALA A O 1
ATOM 657 N N . MET A 1 83 ? -2.147 1.890 0.717 1.00 87.88 83 MET A N 1
ATOM 658 C CA . MET A 1 83 ? -2.670 3.028 1.474 1.00 87.88 83 MET A CA 1
ATOM 659 C C . MET A 1 83 ? -1.667 3.439 2.551 1.00 87.88 83 MET A C 1
ATOM 661 O O . MET A 1 83 ? -1.085 2.577 3.212 1.00 87.88 83 MET A O 1
ATOM 665 N N . LEU A 1 84 ? -1.459 4.745 2.724 1.00 87.44 84 LEU A N 1
ATOM 666 C CA . LEU A 1 84 ? -0.699 5.282 3.854 1.00 87.44 84 LEU A CA 1
ATOM 667 C C . LEU A 1 84 ? -1.586 5.336 5.101 1.00 87.44 84 LEU A C 1
ATOM 669 O O . LEU A 1 84 ? -2.811 5.325 4.992 1.00 87.44 84 LEU A O 1
ATOM 673 N N . TYR A 1 85 ? -0.993 5.474 6.288 1.00 87.94 85 TYR A N 1
ATOM 674 C CA . TYR A 1 85 ? -1.763 5.467 7.538 1.00 87.94 85 TYR A CA 1
ATOM 675 C C . TYR A 1 85 ? -2.831 6.571 7.574 1.00 87.94 85 TYR A C 1
ATOM 677 O O . TYR A 1 85 ? -3.927 6.361 8.082 1.00 87.94 85 TYR A O 1
ATOM 685 N N . THR A 1 86 ? -2.554 7.725 6.963 1.00 88.38 86 THR A N 1
ATOM 686 C CA . THR A 1 86 ? -3.509 8.832 6.831 1.00 88.38 86 THR A CA 1
ATOM 687 C C . THR A 1 86 ? -4.696 8.504 5.930 1.00 88.38 86 THR A C 1
ATOM 689 O O . THR A 1 86 ? -5.776 9.052 6.147 1.00 88.38 86 THR A O 1
ATOM 692 N N . ASP A 1 87 ? -4.514 7.636 4.934 1.00 91.31 87 ASP A N 1
ATOM 693 C CA . ASP A 1 87 ? -5.595 7.128 4.091 1.00 91.31 87 ASP A CA 1
ATOM 694 C C . ASP A 1 87 ? -6.406 6.076 4.853 1.00 91.31 87 ASP A C 1
ATOM 696 O O . ASP A 1 87 ? -7.634 6.119 4.832 1.00 91.31 87 ASP A O 1
ATOM 700 N N . VAL A 1 88 ? -5.727 5.183 5.586 1.00 92.06 88 VAL A N 1
ATOM 701 C CA . VAL A 1 88 ? -6.372 4.144 6.406 1.00 92.06 88 VAL A CA 1
ATOM 702 C C . VAL A 1 88 ? -7.272 4.773 7.473 1.00 92.06 88 VAL A C 1
ATOM 704 O O . VAL A 1 88 ? -8.438 4.404 7.575 1.00 92.06 88 VAL A O 1
ATOM 707 N N . LEU A 1 89 ? -6.794 5.799 8.185 1.00 91.94 89 LEU A N 1
ATOM 708 C CA . LEU A 1 89 ? -7.584 6.543 9.179 1.00 91.94 89 LEU A CA 1
ATOM 709 C C . LEU A 1 89 ? -8.837 7.220 8.590 1.00 91.94 89 LEU A C 1
ATOM 711 O O . LEU A 1 89 ? -9.770 7.545 9.322 1.00 91.94 89 LEU A O 1
ATOM 715 N N . LYS A 1 90 ? -8.874 7.441 7.271 1.00 91.38 90 LYS A N 1
ATOM 716 C CA . LYS A 1 90 ? -10.002 8.057 6.555 1.00 91.38 90 LYS A CA 1
ATOM 717 C C . LYS A 1 90 ? -10.908 7.044 5.860 1.00 91.38 90 LYS A C 1
ATOM 719 O O . LYS A 1 90 ? -11.896 7.468 5.259 1.00 91.38 90 LYS A O 1
ATOM 724 N N . MET A 1 91 ? -10.599 5.747 5.927 1.00 91.88 91 MET A N 1
ATOM 725 C CA . MET A 1 91 ? -11.443 4.713 5.333 1.00 91.88 91 MET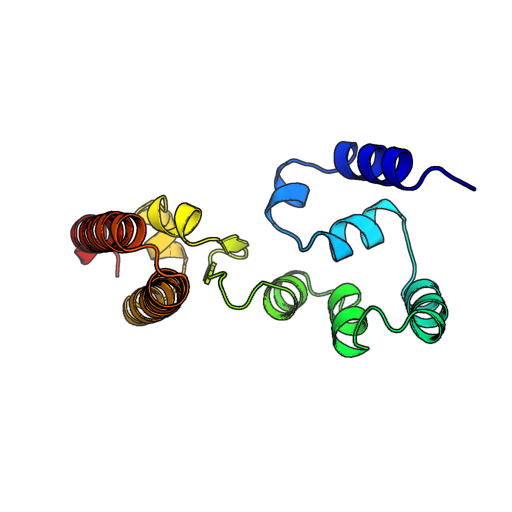 A CA 1
ATOM 726 C C . MET A 1 91 ? -12.857 4.795 5.896 1.00 91.88 91 MET A C 1
ATOM 728 O O . MET A 1 91 ? -13.065 5.069 7.079 1.00 91.88 91 MET A O 1
ATOM 732 N N . THR A 1 92 ? -13.834 4.556 5.033 1.00 92.12 92 THR A N 1
ATOM 733 C CA . THR A 1 92 ? -15.237 4.389 5.412 1.00 92.12 92 THR A CA 1
ATOM 734 C C . THR A 1 92 ? -15.496 2.984 5.950 1.00 92.12 92 THR A C 1
ATOM 736 O O . THR A 1 92 ? -14.766 2.044 5.641 1.00 92.12 92 THR A O 1
ATOM 739 N N . GLU A 1 93 ? -16.589 2.814 6.697 1.00 91.38 93 GLU A N 1
ATOM 740 C CA . GLU A 1 93 ? -17.029 1.500 7.189 1.00 91.38 93 GLU A CA 1
ATOM 741 C C . GLU A 1 93 ? -17.156 0.476 6.048 1.00 91.38 93 GLU A C 1
ATOM 743 O O . GLU A 1 93 ? -16.707 -0.661 6.159 1.00 91.38 93 GLU A O 1
ATOM 748 N N . THR A 1 94 ? -17.708 0.900 4.908 1.00 92.12 94 THR A N 1
ATOM 749 C CA . THR A 1 94 ? -17.840 0.070 3.706 1.00 92.12 94 THR A CA 1
ATOM 750 C C . THR A 1 94 ? -16.485 -0.346 3.138 1.00 92.12 94 THR A C 1
ATOM 752 O O . THR A 1 94 ? -16.323 -1.485 2.714 1.00 92.12 94 THR A O 1
ATOM 755 N N . GLU A 1 95 ? -15.497 0.550 3.112 1.00 92.50 95 GLU A N 1
ATOM 756 C CA . GLU A 1 95 ? -14.146 0.216 2.644 1.00 92.50 95 GLU A CA 1
ATOM 757 C C . GLU A 1 95 ? -13.423 -0.736 3.595 1.00 92.50 95 GLU A C 1
ATOM 759 O O . GLU A 1 95 ? -12.624 -1.546 3.129 1.00 92.50 95 GLU A O 1
ATOM 764 N N . ILE A 1 96 ? -13.701 -0.655 4.897 1.00 92.00 96 ILE A N 1
ATOM 765 C CA . ILE A 1 96 ? -13.177 -1.592 5.895 1.00 92.00 96 ILE A CA 1
ATOM 766 C C . ILE A 1 96 ? -13.810 -2.966 5.689 1.00 92.00 96 ILE A C 1
ATOM 768 O O . ILE A 1 96 ? -13.082 -3.930 5.495 1.00 92.00 96 ILE A O 1
ATOM 772 N N . LYS A 1 97 ? -15.142 -3.051 5.588 1.00 90.44 97 LYS A N 1
ATOM 773 C CA . LYS A 1 97 ? -15.847 -4.319 5.323 1.00 90.44 97 LYS A CA 1
ATOM 774 C C . LYS A 1 97 ? -15.425 -4.972 4.005 1.00 90.44 97 LYS A C 1
ATOM 776 O O . LYS A 1 97 ? -15.335 -6.190 3.916 1.00 90.44 97 LYS A O 1
ATOM 781 N N . ASN A 1 98 ? -15.150 -4.170 2.978 1.00 91.81 98 ASN A N 1
ATOM 782 C CA . ASN A 1 98 ? -14.718 -4.667 1.670 1.00 91.81 98 ASN A CA 1
ATOM 783 C C . ASN A 1 98 ? -13.228 -5.040 1.607 1.00 91.81 98 ASN A C 1
ATOM 785 O O . ASN A 1 98 ? -12.804 -5.626 0.610 1.00 91.81 98 ASN A O 1
ATOM 789 N N . SER A 1 99 ? -12.431 -4.682 2.620 1.00 89.69 99 SER A N 1
ATOM 790 C CA . SER A 1 99 ? -10.992 -4.951 2.617 1.00 89.69 99 SER A CA 1
ATOM 791 C C . SER A 1 99 ? -10.671 -6.435 2.800 1.00 89.69 99 SER A C 1
ATOM 793 O O . SER A 1 99 ? -9.601 -6.863 2.367 1.00 89.69 99 SER A O 1
ATOM 795 N N . ASP A 1 100 ? -11.594 -7.186 3.415 1.00 86.31 100 ASP A N 1
ATOM 796 C CA . ASP A 1 100 ? -11.424 -8.581 3.839 1.00 86.31 100 ASP A CA 1
ATOM 797 C C . ASP A 1 100 ? -10.207 -8.780 4.770 1.00 86.31 100 ASP A C 1
ATOM 799 O O . ASP A 1 100 ? -9.589 -9.843 4.814 1.00 86.31 100 ASP A O 1
ATOM 803 N N . LEU A 1 101 ? -9.819 -7.723 5.497 1.00 91.12 101 LEU A N 1
ATOM 804 C CA . LEU A 1 101 ? -8.742 -7.756 6.483 1.00 91.12 101 LEU A CA 1
ATOM 805 C C . LEU A 1 101 ? -9.318 -7.836 7.904 1.00 91.12 101 LEU A C 1
ATOM 807 O O . LEU A 1 101 ? -10.179 -7.025 8.250 1.00 91.12 101 LEU A O 1
ATOM 811 N N . PRO A 1 102 ? -8.811 -8.736 8.766 1.00 92.25 102 PRO A N 1
ATOM 812 C CA . PRO A 1 102 ? -9.231 -8.785 10.161 1.00 92.25 102 PRO A CA 1
ATOM 813 C C . PRO A 1 102 ? -8.716 -7.566 10.940 1.00 92.25 102 PRO A C 1
ATOM 815 O O . PRO A 1 102 ? -7.662 -7.011 10.611 1.00 92.25 102 PRO A O 1
ATOM 818 N N . LEU A 1 103 ? -9.404 -7.202 12.030 1.00 90.50 103 LEU A N 1
ATOM 819 C CA . LEU A 1 103 ? -9.004 -6.118 12.944 1.00 90.50 103 LEU A CA 1
ATOM 820 C C . LEU A 1 103 ? -7.523 -6.191 13.351 1.00 90.50 103 LEU A C 1
ATOM 822 O O . LEU A 1 103 ? -6.823 -5.180 13.344 1.00 90.50 103 LEU A O 1
ATOM 826 N N . GLU A 1 104 ? -7.026 -7.394 13.640 1.00 93.06 104 GLU A N 1
ATOM 827 C CA . GLU A 1 104 ? -5.633 -7.643 14.032 1.00 93.06 104 GLU A CA 1
ATOM 828 C C . GLU A 1 104 ? -4.616 -7.134 12.995 1.00 93.06 104 GLU A C 1
ATOM 830 O O . GLU A 1 104 ? -3.517 -6.699 13.350 1.00 93.06 104 GLU A O 1
ATOM 835 N N . THR A 1 105 ? -4.980 -7.126 11.706 1.00 92.88 105 THR A N 1
ATOM 836 C CA . THR A 1 105 ? -4.128 -6.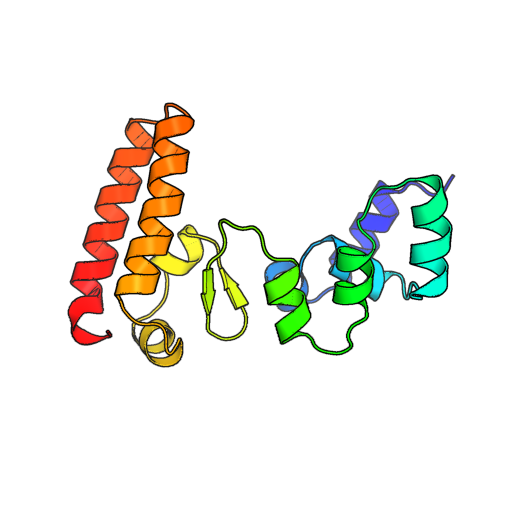576 10.639 1.00 92.88 105 THR A CA 1
ATOM 837 C C . THR A 1 105 ? -4.012 -5.060 10.757 1.00 92.88 105 THR A C 1
ATOM 839 O O . THR A 1 105 ? -2.914 -4.520 10.628 1.00 92.88 105 THR A O 1
ATOM 842 N N . TYR A 1 106 ? -5.115 -4.367 11.053 1.00 93.38 106 TYR A N 1
ATOM 843 C CA . TYR A 1 106 ? -5.107 -2.922 11.287 1.00 93.38 106 TYR A CA 1
ATOM 844 C C . TYR A 1 106 ? -4.326 -2.567 12.555 1.00 93.38 106 TYR A C 1
ATOM 846 O O . TYR A 1 106 ? -3.524 -1.638 12.532 1.00 93.38 106 TYR A O 1
ATOM 854 N N . GLN A 1 107 ? -4.493 -3.347 13.625 1.00 93.38 107 GLN A N 1
ATOM 855 C CA . GLN A 1 107 ? -3.744 -3.177 14.873 1.00 93.38 107 GLN A CA 1
ATOM 856 C C . GLN A 1 107 ? -2.242 -3.344 14.677 1.00 93.38 107 GLN A C 1
ATOM 858 O O . GLN A 1 107 ? -1.469 -2.476 15.079 1.00 93.38 107 GLN A O 1
ATOM 863 N N . THR A 1 108 ? -1.833 -4.412 13.992 1.00 93.56 108 THR A N 1
ATOM 864 C CA . THR A 1 108 ? -0.425 -4.642 13.654 1.00 93.56 108 THR A CA 1
ATOM 865 C C . THR A 1 108 ? 0.121 -3.506 12.792 1.00 93.56 108 THR A C 1
ATOM 867 O O . THR A 1 108 ? 1.204 -2.990 13.058 1.00 93.56 108 THR A O 1
ATOM 870 N N . TYR A 1 109 ? -0.646 -3.072 11.787 1.00 93.44 109 TYR A N 1
ATOM 871 C CA . TYR A 1 109 ? -0.256 -1.977 10.906 1.00 93.44 109 TYR A CA 1
ATOM 872 C C . TYR A 1 109 ? -0.054 -0.661 11.665 1.00 93.44 109 TYR A C 1
ATOM 874 O O . TYR A 1 109 ? 0.992 -0.031 11.528 1.00 93.44 109 TYR A O 1
ATOM 882 N N . PHE A 1 110 ? -1.012 -0.251 12.499 1.00 94.31 110 PHE A N 1
ATOM 883 C CA . PHE A 1 110 ? -0.882 0.976 13.282 1.00 94.31 110 PHE A CA 1
ATOM 884 C C . PHE A 1 110 ? 0.222 0.882 14.341 1.00 94.31 110 PHE A C 1
ATOM 886 O O . PHE A 1 110 ? 0.905 1.878 14.563 1.00 94.31 110 PHE A O 1
ATOM 893 N N . GLY A 1 111 ? 0.473 -0.302 14.913 1.00 90.75 111 GLY A N 1
ATOM 894 C CA . GLY A 1 111 ? 1.630 -0.547 15.781 1.00 90.75 111 GLY A CA 1
ATOM 895 C C . GLY A 1 111 ? 2.964 -0.313 15.064 1.00 90.75 111 GLY A C 1
ATOM 896 O O . GLY A 1 111 ? 3.826 0.389 15.579 1.00 90.75 111 GLY A O 1
ATOM 897 N N . MET A 1 112 ? 3.107 -0.786 13.820 1.00 90.19 112 MET A N 1
ATOM 898 C CA . MET A 1 112 ? 4.310 -0.511 13.019 1.00 90.19 112 MET A CA 1
ATOM 899 C C . MET A 1 112 ? 4.519 0.989 12.765 1.00 90.19 112 MET A C 1
ATOM 901 O O . MET A 1 112 ? 5.654 1.455 12.738 1.00 90.19 112 MET A O 1
ATOM 905 N N . ILE A 1 113 ? 3.443 1.750 12.545 1.00 89.88 113 ILE A N 1
ATOM 906 C CA . ILE A 1 113 ? 3.521 3.204 12.333 1.00 89.88 113 ILE A CA 1
ATOM 907 C C . ILE A 1 113 ? 3.840 3.939 13.640 1.00 89.88 113 ILE A C 1
ATOM 909 O O . ILE A 1 113 ? 4.629 4.883 13.637 1.00 89.88 113 ILE A O 1
ATOM 913 N N . HIS A 1 114 ? 3.272 3.483 14.754 1.00 89.06 114 HIS A N 1
ATOM 914 C CA . HIS A 1 114 ? 3.560 3.996 16.090 1.00 89.06 114 HIS A CA 1
ATOM 915 C C . HIS A 1 114 ? 5.048 3.891 16.437 1.00 89.06 114 HIS A C 1
ATOM 917 O O . HIS A 1 114 ? 5.667 4.895 16.795 1.00 89.06 114 HIS A O 1
ATOM 923 N N . ASP A 1 115 ? 5.642 2.715 16.215 1.00 86.75 115 ASP A N 1
ATOM 924 C CA . ASP A 1 115 ? 7.068 2.471 16.449 1.00 86.75 115 ASP A CA 1
ATOM 925 C C . ASP A 1 115 ? 7.952 3.442 15.653 1.00 86.75 115 ASP A C 1
ATOM 927 O O . ASP A 1 115 ? 9.011 3.864 16.122 1.00 86.75 115 ASP A O 1
ATOM 931 N N . ILE A 1 116 ? 7.531 3.844 14.450 1.00 84.88 116 ILE A N 1
ATOM 932 C CA . ILE A 1 116 ? 8.244 4.854 13.659 1.00 84.88 116 ILE A CA 1
ATOM 933 C C . ILE A 1 116 ? 8.184 6.205 14.373 1.00 84.88 116 ILE A C 1
ATOM 935 O O . ILE A 1 116 ? 9.229 6.812 14.587 1.00 84.88 116 ILE A O 1
ATOM 939 N N . PHE A 1 117 ? 7.005 6.683 14.775 1.00 82.62 117 PHE A N 1
ATOM 940 C CA . PHE A 1 117 ? 6.895 7.994 15.428 1.00 82.62 117 PHE A CA 1
ATOM 941 C C . PHE A 1 117 ? 7.689 8.086 16.732 1.00 82.62 117 PHE A C 1
ATOM 943 O O . PHE A 1 117 ? 8.348 9.104 16.962 1.00 82.62 117 PHE A O 1
ATOM 950 N N . ILE A 1 118 ? 7.716 7.009 17.524 1.00 82.56 118 ILE A N 1
ATOM 951 C CA . ILE A 1 118 ? 8.572 6.918 18.713 1.00 82.56 118 ILE A CA 1
ATOM 952 C C . ILE A 1 118 ? 10.050 7.016 18.333 1.00 82.56 118 ILE A C 1
ATOM 954 O O . ILE A 1 118 ? 10.784 7.820 18.903 1.00 82.56 118 ILE A O 1
ATOM 958 N N . ASN A 1 119 ? 10.500 6.224 17.358 1.00 81.75 119 ASN A N 1
ATOM 959 C CA . ASN A 1 119 ? 11.913 6.182 16.973 1.00 81.75 119 ASN A CA 1
ATOM 960 C C . ASN A 1 119 ? 12.417 7.487 16.333 1.00 81.75 119 ASN A C 1
ATOM 962 O O . ASN A 1 119 ? 13.621 7.739 16.332 1.00 81.75 119 ASN A O 1
ATOM 966 N N . TYR A 1 120 ? 11.518 8.315 15.798 1.00 79.19 120 TYR A N 1
ATOM 967 C CA . TYR A 1 120 ? 11.833 9.639 15.256 1.00 79.19 120 TYR A CA 1
ATOM 968 C C . TYR A 1 120 ? 11.657 10.786 16.275 1.00 79.19 120 TYR A C 1
ATOM 970 O O . TYR A 1 120 ? 11.721 11.949 15.880 1.00 79.19 120 TYR A O 1
ATOM 978 N N . ASP A 1 121 ? 11.474 10.472 17.565 1.00 67.44 121 ASP A N 1
ATOM 979 C CA . ASP A 1 121 ? 11.372 11.420 18.691 1.00 67.44 121 ASP A CA 1
ATOM 980 C C . ASP A 1 121 ? 10.295 12.505 18.495 1.00 67.44 121 ASP A C 1
ATOM 982 O O . ASP A 1 121 ? 10.469 13.681 18.814 1.00 67.44 121 ASP A O 1
ATOM 986 N N . SER A 1 122 ? 9.152 12.114 17.922 1.00 70.94 122 SER A N 1
ATOM 987 C CA . SER A 1 122 ? 8.037 13.023 17.644 1.00 70.94 122 SER A CA 1
ATOM 988 C C . SER A 1 122 ? 6.900 12.837 18.651 1.00 70.94 122 SER A C 1
ATOM 990 O O . SER A 1 122 ? 5.787 12.488 18.269 1.00 70.94 122 SER A O 1
ATOM 992 N N . MET A 1 123 ? 7.178 13.055 19.945 1.00 68.06 123 MET A N 1
ATOM 993 C CA . MET A 1 123 ? 6.229 12.783 21.043 1.00 68.06 123 MET A CA 1
ATOM 994 C C . MET A 1 123 ? 4.828 13.379 20.816 1.00 68.06 123 MET A C 1
ATOM 996 O O . MET A 1 123 ? 3.843 12.663 20.978 1.00 68.06 123 MET A O 1
ATOM 1000 N N . ASP A 1 124 ? 4.729 14.642 20.387 1.00 73.25 124 ASP A N 1
ATOM 1001 C CA . ASP A 1 124 ? 3.434 15.291 20.121 1.00 73.25 124 ASP A CA 1
ATOM 1002 C C . ASP A 1 124 ? 2.670 14.614 18.966 1.00 73.25 124 ASP A C 1
ATOM 1004 O O . ASP A 1 124 ? 1.455 14.427 19.034 1.00 73.25 124 ASP A O 1
ATOM 1008 N N . THR A 1 125 ? 3.387 14.176 17.926 1.00 76.00 125 THR A N 1
ATOM 1009 C CA . THR A 1 125 ? 2.806 13.459 16.779 1.00 76.00 125 THR A CA 1
ATOM 1010 C C . THR A 1 125 ? 2.354 12.055 17.175 1.00 76.00 125 THR A C 1
ATOM 1012 O O . THR A 1 125 ? 1.347 11.569 16.661 1.00 76.00 125 THR A O 1
ATOM 1015 N N . THR A 1 126 ? 3.072 11.400 18.093 1.00 82.19 126 THR A N 1
ATOM 1016 C CA . THR A 1 126 ? 2.708 10.077 18.612 1.00 82.19 126 THR A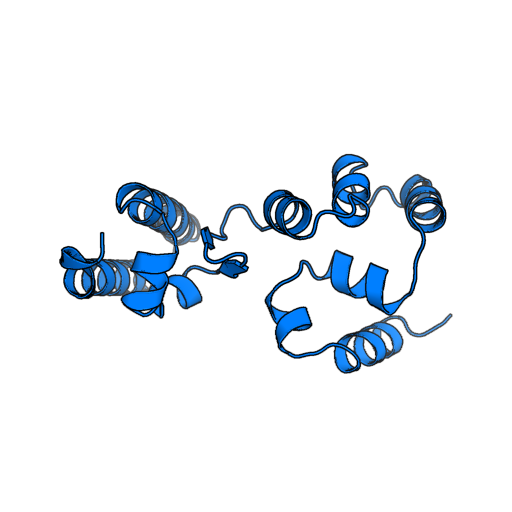 CA 1
ATOM 1017 C C . THR A 1 126 ? 1.369 10.127 19.345 1.00 82.19 126 THR A C 1
ATOM 1019 O O . THR A 1 126 ? 0.508 9.298 19.062 1.00 82.19 126 THR A O 1
ATOM 1022 N N . VAL A 1 127 ? 1.154 11.122 20.216 1.00 84.25 127 VAL A N 1
ATOM 1023 C CA . VAL A 1 127 ? -0.111 11.274 20.961 1.00 84.25 127 VAL A CA 1
ATOM 1024 C C . VAL A 1 127 ? -1.284 11.534 20.012 1.00 84.25 127 VAL A C 1
ATOM 1026 O O . VAL A 1 127 ? -2.284 10.822 20.065 1.00 84.25 127 VAL A O 1
ATOM 1029 N N . GLU A 1 128 ? -1.146 12.485 19.081 1.00 87.12 128 GLU A N 1
ATOM 1030 C CA . GLU A 1 128 ? -2.199 12.781 18.095 1.00 87.12 128 GLU A CA 1
ATOM 1031 C C . GLU A 1 128 ? -2.532 11.550 17.229 1.00 87.12 128 GLU A C 1
ATOM 1033 O O . GLU A 1 128 ? -3.683 11.307 16.854 1.00 87.12 128 GLU A O 1
ATOM 1038 N N . PHE A 1 129 ? -1.520 10.753 16.886 1.00 89.06 129 PHE A N 1
ATOM 1039 C CA . PHE A 1 129 ? -1.706 9.522 16.132 1.00 89.06 129 PHE A CA 1
ATOM 1040 C C . PHE A 1 129 ? -2.440 8.441 16.939 1.00 89.06 129 PHE A C 1
ATOM 1042 O O . PHE A 1 129 ? -3.341 7.795 16.398 1.00 89.06 129 PHE A O 1
ATOM 1049 N N . GLU A 1 130 ? -2.084 8.245 18.210 1.00 90.88 130 GLU A N 1
ATOM 1050 C CA . GLU A 1 130 ? -2.748 7.290 19.102 1.00 90.88 130 GLU A CA 1
ATOM 1051 C C . GLU A 1 130 ? -4.235 7.618 19.278 1.00 90.88 130 GLU A C 1
ATOM 1053 O O . GLU A 1 130 ? -5.075 6.724 19.146 1.00 90.88 130 GLU A O 1
ATOM 1058 N N . GLU A 1 131 ? -4.568 8.893 19.497 1.00 92.38 131 GLU A N 1
ATOM 1059 C CA . GLU A 1 131 ? -5.954 9.368 19.599 1.00 92.38 131 GLU A CA 1
ATOM 1060 C C . GLU A 1 131 ? -6.745 9.025 18.331 1.00 92.38 131 GLU A C 1
ATOM 1062 O O . GLU A 1 131 ? -7.806 8.401 18.397 1.00 92.38 131 GLU A O 1
ATOM 1067 N N . LYS A 1 132 ? -6.182 9.314 17.151 1.00 92.69 132 LYS A N 1
ATOM 1068 C CA . LYS A 1 132 ? -6.810 8.980 15.861 1.00 92.69 132 LYS A CA 1
ATOM 1069 C C . LYS A 1 132 ? -6.996 7.479 15.654 1.00 92.69 132 LYS A C 1
ATOM 1071 O O . LYS A 1 132 ? -7.988 7.064 15.054 1.00 92.69 132 LYS A O 1
ATOM 1076 N N . CYS A 1 133 ? -6.066 6.652 16.130 1.00 92.25 133 CYS A N 1
ATOM 1077 C CA . CYS A 1 133 ? -6.216 5.199 16.070 1.00 92.25 133 CYS A CA 1
ATOM 1078 C C . CYS A 1 133 ? -7.352 4.719 16.982 1.00 92.25 133 CYS A C 1
ATOM 1080 O O . CYS A 1 133 ? -8.151 3.879 16.573 1.00 92.25 133 CYS A O 1
ATOM 1082 N N . GLN A 1 134 ? -7.464 5.269 18.194 1.00 92.62 134 GLN A N 1
ATOM 1083 C CA . GLN A 1 134 ? -8.564 4.948 19.106 1.00 92.62 134 GLN A CA 1
ATOM 1084 C C . GLN A 1 134 ? -9.919 5.351 18.520 1.00 92.62 134 GLN A C 1
ATOM 1086 O O . GLN A 1 134 ? -10.844 4.538 18.523 1.00 92.62 134 GLN A O 1
ATOM 1091 N N . GLU A 1 135 ? -10.023 6.554 17.950 1.00 92.44 135 GLU A N 1
ATOM 1092 C CA . GLU A 1 135 ? -11.223 7.006 17.240 1.00 92.44 135 GLU A CA 1
ATOM 1093 C C . GLU A 1 135 ? -11.586 6.065 16.087 1.00 92.44 135 GLU A C 1
ATOM 1095 O O . GLU A 1 135 ? -12.752 5.704 15.923 1.00 92.44 135 GLU A O 1
ATOM 1100 N N . PHE A 1 136 ? -10.593 5.628 15.304 1.00 92.50 136 PHE A N 1
ATOM 1101 C CA . PHE A 1 136 ? -10.794 4.678 14.213 1.00 92.50 136 PHE A CA 1
ATOM 1102 C C . PHE A 1 136 ? -11.398 3.357 14.712 1.00 92.50 136 PHE A C 1
ATOM 1104 O O . PHE A 1 136 ? -12.389 2.891 14.147 1.00 92.50 136 PHE A O 1
ATOM 1111 N N . TYR A 1 137 ? -10.861 2.773 15.788 1.00 92.12 137 TYR A N 1
ATOM 1112 C CA . TYR A 1 137 ? -11.392 1.520 16.336 1.00 92.12 137 TYR A CA 1
ATOM 1113 C C . TYR A 1 137 ? -12.785 1.681 16.939 1.00 92.12 137 TYR A C 1
ATOM 1115 O O . TYR A 1 137 ? -13.653 0.857 16.673 1.00 92.12 137 TYR A O 1
ATOM 1123 N N . GLN A 1 138 ? -13.024 2.750 17.702 1.00 89.44 138 GLN A N 1
ATOM 1124 C CA . GLN A 1 138 ? -14.338 3.021 18.293 1.00 89.44 138 GLN A CA 1
ATOM 1125 C C . GLN A 1 138 ? -15.406 3.226 17.219 1.00 89.44 138 GLN A C 1
ATOM 1127 O O . GLN A 1 138 ? -16.526 2.735 17.335 1.00 89.44 138 GLN A O 1
ATOM 1132 N N . LYS A 1 139 ? -15.059 3.938 16.144 1.00 87.38 139 LYS A N 1
ATOM 1133 C CA . LYS A 1 139 ? -15.978 4.222 15.043 1.00 87.38 139 LYS A CA 1
ATOM 1134 C C . LYS A 1 139 ? -16.363 2.970 14.257 1.00 87.38 139 LYS A C 1
ATOM 1136 O O . LYS A 1 139 ? -17.465 2.916 13.714 1.00 87.38 139 LYS A O 1
ATOM 1141 N N . TYR A 1 140 ? -15.465 1.992 14.171 1.00 87.00 140 TYR A N 1
ATOM 1142 C CA . TYR A 1 140 ? -15.612 0.839 13.287 1.00 87.00 140 TYR A CA 1
ATOM 1143 C C . TYR A 1 140 ? -15.628 -0.506 14.014 1.00 87.00 140 TYR A C 1
ATOM 1145 O O . TYR A 1 140 ? -15.480 -1.532 13.365 1.00 87.00 140 TYR A O 1
ATOM 1153 N N . GLU A 1 141 ? -15.880 -0.531 15.324 1.00 80.12 141 GLU A N 1
ATOM 1154 C CA . GLU A 1 141 ? -15.950 -1.761 16.129 1.00 80.12 141 GLU A CA 1
ATOM 1155 C C . GLU A 1 141 ? -16.882 -2.826 15.513 1.00 80.12 141 GLU A C 1
ATOM 1157 O O . GLU A 1 141 ? -16.541 -4.002 15.491 1.00 80.12 141 GLU A O 1
ATOM 1162 N N . GLY A 1 142 ? -18.016 -2.416 14.929 1.00 74.25 142 GLY A N 1
ATOM 1163 C CA . GLY A 1 142 ? -18.962 -3.310 14.237 1.00 74.25 142 GLY A CA 1
ATOM 1164 C C . GLY A 1 142 ? -18.670 -3.573 12.751 1.00 74.25 142 GLY A C 1
ATOM 1165 O O . GLY A 1 142 ? -19.503 -4.163 12.059 1.00 74.25 142 GLY A O 1
ATOM 1166 N N . ALA A 1 143 ? -17.549 -3.072 12.229 1.00 77.25 143 ALA A N 1
ATOM 1167 C CA . ALA A 1 143 ? -17.123 -3.250 10.842 1.00 77.25 143 ALA A CA 1
ATOM 1168 C C . ALA A 1 143 ? -16.106 -4.383 10.655 1.00 77.25 143 ALA A C 1
ATOM 1170 O O . ALA A 1 143 ? -15.874 -4.777 9.510 1.00 77.25 143 ALA A O 1
ATOM 1171 N N . PHE A 1 144 ? -15.510 -4.852 11.754 1.00 75.50 144 PHE A N 1
ATOM 1172 C CA . PHE A 1 144 ? -14.534 -5.936 11.794 1.00 75.50 144 PHE A CA 1
ATOM 1173 C C . PHE A 1 144 ? -15.174 -7.286 12.128 1.00 75.50 144 PHE A C 1
ATOM 1175 O O . PHE A 1 144 ? -16.255 -7.299 12.761 1.00 75.50 144 PHE A O 1
#

Radius of gyration: 18.47 Å; chains: 1; bounding box: 44×28×44 Å